Protein AF-A0A7V2JDK2-F1 (afdb_monomer_lite)

Sequence (87 aa):
MKCEKVDDNNDFVRIDSVIPIPNSSHVEIDFDRDGGEYFSETIPIEMEDDRTLREYSTVSFERNCATISAKVGRFWELEGDERIIFL

Radius of gyration: 13.64 Å; chains: 1; bounding box: 36×28×30 Å

pLDDT: mean 90.45, std 8.3, range [61.19, 97.25]

Structure (mmCIF, N/CA/C/O backbone):
data_AF-A0A7V2JDK2-F1
#
_entry.id   AF-A0A7V2JDK2-F1
#
loop_
_atom_site.group_PDB
_atom_site.id
_atom_site.type_symbol
_atom_site.label_atom_id
_atom_site.label_alt_id
_atom_site.label_comp_id
_atom_site.label_asym_id
_atom_site.label_entity_id
_atom_site.label_seq_id
_atom_site.pdbx_PDB_ins_code
_atom_site.Cartn_x
_atom_site.Cartn_y
_atom_site.Cartn_z
_atom_site.occupancy
_atom_site.B_iso_or_equiv
_atom_site.auth_seq_id
_atom_site.auth_comp_id
_atom_site.auth_asym_id
_atom_site.auth_atom_id
_atom_site.pdbx_PDB_model_num
ATOM 1 N N . MET A 1 1 ? -12.436 -15.001 -10.006 1.00 71.06 1 MET A N 1
ATOM 2 C CA . MET A 1 1 ? -11.276 -14.147 -9.714 1.00 71.06 1 MET A CA 1
ATOM 3 C C . MET A 1 1 ? -10.293 -14.986 -8.927 1.00 71.06 1 MET A C 1
ATOM 5 O O . MET A 1 1 ? -10.667 -15.498 -7.875 1.00 71.06 1 MET A O 1
ATOM 9 N N . LYS A 1 2 ? -9.118 -15.250 -9.496 1.00 86.88 2 LYS A N 1
ATOM 10 C CA . LYS A 1 2 ? -8.047 -15.981 -8.812 1.00 86.88 2 LYS A CA 1
ATOM 11 C C . LYS A 1 2 ? -7.128 -14.945 -8.167 1.00 86.88 2 LYS A C 1
ATOM 13 O O . LYS A 1 2 ? -6.767 -13.978 -8.827 1.00 86.88 2 LYS A O 1
ATOM 18 N N . CYS A 1 3 ? -6.785 -15.139 -6.903 1.00 92.81 3 CYS A N 1
ATOM 19 C CA . CYS A 1 3 ? -5.758 -14.365 -6.225 1.00 92.81 3 CYS A CA 1
ATOM 20 C C . CYS A 1 3 ? -4.807 -15.321 -5.509 1.00 92.81 3 CYS A C 1
ATOM 22 O O . CYS A 1 3 ? -5.213 -16.404 -5.073 1.00 92.81 3 CYS A O 1
ATOM 24 N N . GLU A 1 4 ? -3.544 -14.931 -5.424 1.00 95.56 4 GLU A N 1
ATOM 25 C CA . GLU A 1 4 ? -2.504 -15.683 -4.737 1.00 95.56 4 GLU A CA 1
ATOM 26 C C . GLU A 1 4 ? -1.845 -14.790 -3.698 1.00 95.56 4 GLU A C 1
ATOM 28 O O . GLU A 1 4 ? -1.545 -13.626 -3.950 1.00 95.56 4 GLU A O 1
ATOM 33 N N . LYS A 1 5 ? -1.663 -15.332 -2.498 1.00 96.00 5 LYS A N 1
ATOM 34 C CA . LYS A 1 5 ? -0.986 -14.629 -1.420 1.00 96.00 5 LYS A CA 1
ATOM 35 C C . LYS A 1 5 ? 0.499 -14.954 -1.485 1.00 96.00 5 LYS A C 1
ATOM 37 O O . LYS A 1 5 ? 0.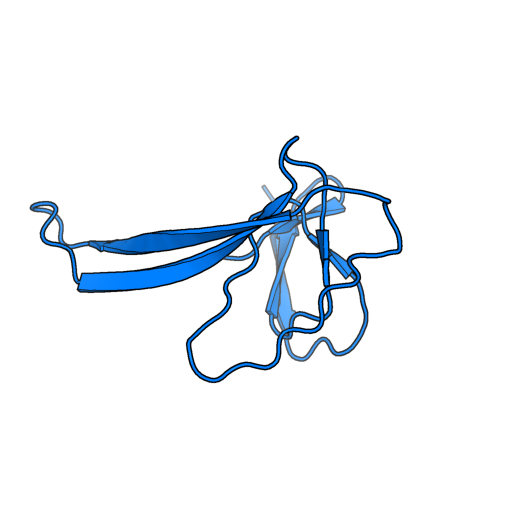861 -16.128 -1.462 1.00 96.00 5 LYS A O 1
ATOM 42 N N . VAL A 1 6 ? 1.327 -13.918 -1.497 1.00 96.25 6 VAL A N 1
ATOM 43 C CA . VAL A 1 6 ? 2.780 -14.034 -1.383 1.00 96.25 6 VAL A CA 1
ATOM 44 C C . VAL A 1 6 ? 3.183 -13.581 0.016 1.00 96.25 6 VAL A C 1
ATOM 46 O O . VAL A 1 6 ? 2.769 -12.517 0.480 1.00 96.25 6 VAL A O 1
ATOM 49 N N . ASP A 1 7 ? 3.966 -14.408 0.698 1.00 95.12 7 ASP A N 1
ATOM 50 C CA . ASP A 1 7 ? 4.542 -14.148 2.018 1.00 95.12 7 ASP A CA 1
ATOM 51 C C . ASP A 1 7 ? 6.077 -14.240 1.935 1.00 95.12 7 ASP A C 1
ATOM 53 O O . ASP A 1 7 ? 6.622 -14.823 0.998 1.00 95.12 7 ASP A O 1
ATOM 57 N N . ASP A 1 8 ? 6.766 -13.668 2.925 1.00 92.81 8 ASP A N 1
ATOM 58 C CA . ASP A 1 8 ? 8.226 -13.689 3.093 1.00 92.81 8 ASP A CA 1
ATOM 59 C C . ASP A 1 8 ? 9.040 -13.170 1.886 1.00 92.81 8 ASP A C 1
ATOM 61 O O . ASP A 1 8 ? 10.203 -13.540 1.690 1.00 92.81 8 ASP A O 1
ATOM 65 N N . ASN A 1 9 ? 8.460 -12.269 1.084 1.00 93.38 9 ASN A N 1
ATOM 66 C CA . ASN A 1 9 ? 9.170 -11.630 -0.021 1.00 93.38 9 ASN A CA 1
ATOM 67 C C . ASN A 1 9 ? 10.230 -10.635 0.488 1.00 93.38 9 ASN A C 1
ATOM 69 O O . ASN A 1 9 ? 9.953 -9.777 1.325 1.00 93.38 9 ASN A O 1
ATOM 73 N N . ASN A 1 10 ? 11.441 -10.721 -0.064 1.00 92.69 10 ASN A N 1
ATOM 74 C CA . ASN A 1 10 ? 12.560 -9.827 0.260 1.00 92.69 10 ASN A CA 1
ATOM 75 C C . ASN A 1 10 ? 13.108 -9.079 -0.970 1.00 92.69 10 ASN A C 1
ATOM 77 O O . ASN A 1 10 ? 14.069 -8.313 -0.851 1.00 92.69 10 ASN A O 1
ATOM 81 N N . ASP A 1 11 ? 12.492 -9.276 -2.138 1.00 94.69 11 ASP A N 1
ATOM 82 C CA . ASP A 1 11 ? 12.877 -8.636 -3.391 1.00 94.69 11 ASP A CA 1
ATOM 83 C C . ASP A 1 11 ? 11.988 -7.426 -3.707 1.00 94.69 11 ASP A C 1
ATOM 85 O O . ASP A 1 11 ? 10.867 -7.288 -3.206 1.00 94.69 11 ASP A O 1
ATOM 89 N N . PHE A 1 12 ? 12.504 -6.524 -4.546 1.00 94.81 12 PHE A N 1
ATOM 90 C CA . PHE A 1 12 ? 11.722 -5.402 -5.062 1.00 94.81 12 PHE A CA 1
ATOM 91 C C . PHE A 1 12 ? 10.656 -5.903 -6.033 1.00 94.81 12 PHE A C 1
ATOM 93 O O . PHE A 1 12 ? 10.970 -6.555 -7.032 1.00 94.81 12 PHE A O 1
ATOM 100 N N . VAL A 1 13 ? 9.410 -5.519 -5.776 1.00 95.12 13 VAL A N 1
ATOM 101 C CA . VAL A 1 13 ? 8.253 -5.814 -6.624 1.00 95.12 13 VAL A CA 1
ATOM 102 C C . VAL A 1 13 ? 7.488 -4.529 -6.927 1.00 95.12 13 VAL A C 1
ATOM 104 O O . VAL A 1 13 ? 7.538 -3.571 -6.156 1.00 95.12 13 VAL A O 1
ATOM 107 N N . ARG A 1 14 ? 6.787 -4.494 -8.066 1.00 95.00 14 ARG A N 1
ATOM 108 C CA . ARG A 1 14 ? 5.870 -3.394 -8.397 1.00 95.00 14 ARG A CA 1
ATOM 109 C C . ARG A 1 14 ? 4.531 -3.655 -7.728 1.00 95.00 14 ARG A C 1
ATOM 111 O O . ARG A 1 14 ? 3.957 -4.715 -7.958 1.00 95.00 14 ARG A O 1
ATOM 118 N N . ILE A 1 15 ? 4.074 -2.704 -6.925 1.00 96.00 15 ILE A N 1
ATOM 119 C CA . ILE A 1 15 ? 2.794 -2.739 -6.221 1.00 96.00 15 ILE A CA 1
ATOM 120 C C . ILE A 1 15 ? 1.861 -1.692 -6.831 1.00 96.00 15 ILE A C 1
ATOM 122 O O . ILE A 1 15 ? 2.248 -0.539 -7.011 1.00 96.00 15 ILE A O 1
ATOM 126 N N . ASP A 1 16 ? 0.638 -2.103 -7.141 1.00 95.81 16 ASP A N 1
ATOM 127 C CA . ASP A 1 16 ? -0.421 -1.326 -7.798 1.00 95.81 16 ASP A CA 1
ATOM 128 C C . ASP A 1 16 ? -1.374 -0.654 -6.789 1.00 95.81 16 ASP A C 1
ATOM 130 O O . ASP A 1 16 ? -2.387 -0.061 -7.151 1.00 95.81 16 ASP A O 1
ATOM 134 N N . SER A 1 17 ? -1.054 -0.745 -5.499 1.00 95.25 17 SER A N 1
ATOM 135 C CA . SER A 1 17 ? -1.764 -0.094 -4.401 1.00 95.25 17 SER A CA 1
ATOM 136 C C . SER A 1 17 ? -0.840 0.819 -3.597 1.00 95.25 17 SER A C 1
ATOM 138 O O . SER A 1 17 ? 0.374 0.852 -3.790 1.00 95.25 17 SER A O 1
ATOM 140 N N . VAL A 1 18 ? -1.415 1.529 -2.628 1.00 94.12 18 VAL A N 1
ATOM 141 C CA . VAL A 1 18 ? -0.629 2.264 -1.631 1.00 94.12 18 VAL A CA 1
ATOM 142 C C . VAL A 1 18 ? 0.220 1.306 -0.785 1.00 94.12 18 VAL A C 1
ATOM 144 O O . VAL A 1 18 ? -0.147 0.142 -0.586 1.00 94.12 18 VAL A O 1
ATOM 147 N N . ILE A 1 19 ? 1.342 1.806 -0.270 1.00 94.06 19 ILE A N 1
ATOM 148 C CA . ILE A 1 19 ? 2.258 1.058 0.594 1.00 94.06 19 ILE A CA 1
ATOM 149 C C . ILE A 1 19 ? 2.039 1.479 2.051 1.00 94.06 19 ILE A C 1
ATOM 151 O O . ILE A 1 19 ? 2.244 2.655 2.357 1.00 94.06 19 ILE A O 1
ATOM 155 N N . PRO A 1 20 ? 1.666 0.573 2.973 1.00 91.94 20 PRO A N 1
ATOM 156 C CA . PRO A 1 20 ? 1.651 0.894 4.394 1.00 91.94 20 PRO A CA 1
ATOM 157 C C . PRO A 1 20 ? 3.075 1.133 4.905 1.00 91.94 20 PRO A C 1
ATOM 159 O O . PRO A 1 20 ? 3.979 0.335 4.667 1.00 91.94 20 PRO A O 1
ATOM 162 N N . ILE A 1 21 ? 3.253 2.209 5.665 1.00 88.50 21 ILE A N 1
ATOM 163 C CA . ILE A 1 21 ? 4.470 2.542 6.408 1.00 88.50 21 ILE A CA 1
ATOM 164 C C . ILE A 1 21 ? 4.110 2.551 7.902 1.00 88.50 21 ILE A C 1
ATOM 166 O O . ILE A 1 21 ? 3.965 3.619 8.506 1.00 88.50 21 ILE A O 1
ATOM 170 N N . PRO A 1 22 ? 3.900 1.376 8.524 1.00 74.06 22 PRO A N 1
ATOM 171 C CA . PRO A 1 22 ? 3.621 1.313 9.948 1.00 74.06 22 PRO A CA 1
ATOM 172 C C . PRO A 1 22 ? 4.806 1.869 10.744 1.00 74.06 22 PRO A C 1
ATOM 174 O O . PRO A 1 22 ? 5.963 1.746 10.339 1.00 74.06 22 PRO A O 1
ATOM 177 N N . ASN A 1 23 ? 4.506 2.453 11.909 1.00 63.88 23 ASN A N 1
ATOM 178 C CA . ASN A 1 23 ? 5.399 3.285 12.735 1.00 63.88 23 ASN A CA 1
ATOM 179 C C . ASN A 1 23 ? 6.677 2.588 13.279 1.00 63.88 23 ASN A C 1
ATOM 181 O O . ASN A 1 23 ? 7.359 3.126 14.149 1.00 63.88 23 ASN A O 1
ATOM 185 N N . SER A 1 24 ? 7.017 1.398 12.787 1.00 61.19 24 SER A N 1
ATOM 186 C CA . SER A 1 24 ? 8.187 0.601 13.169 1.00 61.19 24 SER A CA 1
ATOM 187 C C . SER A 1 24 ? 8.816 -0.205 12.020 1.00 61.19 24 SER A C 1
ATOM 189 O O . SER A 1 24 ? 9.861 -0.825 12.228 1.00 61.19 24 SER A O 1
ATOM 191 N N . SER A 1 25 ? 8.235 -0.210 10.813 1.00 64.88 25 SER A N 1
ATOM 192 C CA . SER A 1 25 ? 8.776 -0.971 9.679 1.00 64.88 25 SER A CA 1
ATOM 193 C C . SER A 1 25 ? 9.694 -0.118 8.811 1.00 64.88 25 SER A C 1
ATOM 195 O O . SER A 1 25 ? 9.340 0.997 8.437 1.00 64.88 25 SER A O 1
ATOM 197 N N . HIS A 1 26 ? 10.832 -0.682 8.417 1.00 66.12 26 HIS A N 1
ATOM 198 C CA . HIS A 1 26 ? 11.666 -0.125 7.357 1.00 66.12 26 HIS A CA 1
ATOM 199 C C . HIS A 1 26 ? 11.198 -0.731 6.033 1.00 66.12 26 HIS A C 1
ATOM 201 O O . HIS A 1 26 ? 11.740 -1.740 5.591 1.00 66.12 26 HIS A O 1
ATOM 207 N N . VAL A 1 27 ? 10.142 -0.171 5.440 1.00 85.75 27 VAL A N 1
ATOM 208 C CA . VAL A 1 27 ? 9.794 -0.525 4.059 1.00 85.75 27 VAL A CA 1
ATOM 209 C C . VAL A 1 27 ? 10.786 0.177 3.143 1.00 85.75 27 VAL A C 1
ATOM 211 O O . VAL A 1 27 ? 10.919 1.400 3.180 1.00 85.75 27 VAL A O 1
ATOM 214 N N . GLU A 1 28 ? 11.506 -0.598 2.338 1.00 90.94 28 GLU A N 1
ATOM 215 C CA . GLU A 1 28 ? 12.401 -0.052 1.323 1.00 90.94 28 GLU A CA 1
ATOM 216 C C . GLU A 1 28 ? 11.587 0.245 0.060 1.00 90.94 28 GLU A C 1
ATOM 218 O O . GLU A 1 28 ? 11.122 -0.674 -0.617 1.00 90.94 28 GLU A O 1
ATOM 223 N N . ILE A 1 29 ? 11.413 1.530 -0.247 1.00 90.50 29 ILE A N 1
ATOM 224 C CA . ILE A 1 29 ? 10.791 2.016 -1.484 1.00 90.50 29 ILE A CA 1
ATOM 225 C C . ILE A 1 29 ? 11.898 2.576 -2.378 1.00 90.50 29 ILE A C 1
ATOM 227 O O . ILE A 1 29 ? 12.746 3.344 -1.923 1.00 90.50 29 ILE A O 1
ATOM 231 N N . ASP A 1 30 ? 11.893 2.182 -3.647 1.00 91.38 30 ASP A N 1
ATOM 232 C CA . ASP A 1 30 ? 12.815 2.695 -4.655 1.00 91.38 30 ASP A CA 1
ATOM 233 C C . ASP A 1 30 ? 12.225 3.956 -5.300 1.00 91.38 30 ASP A C 1
ATOM 235 O O . ASP A 1 30 ? 11.478 3.892 -6.277 1.00 91.38 30 ASP A O 1
ATOM 239 N N . PHE A 1 31 ? 12.533 5.113 -4.710 1.00 85.69 31 PHE A N 1
ATOM 240 C CA . PHE A 1 31 ? 12.030 6.409 -5.172 1.00 85.69 31 PHE A CA 1
ATOM 241 C C . PH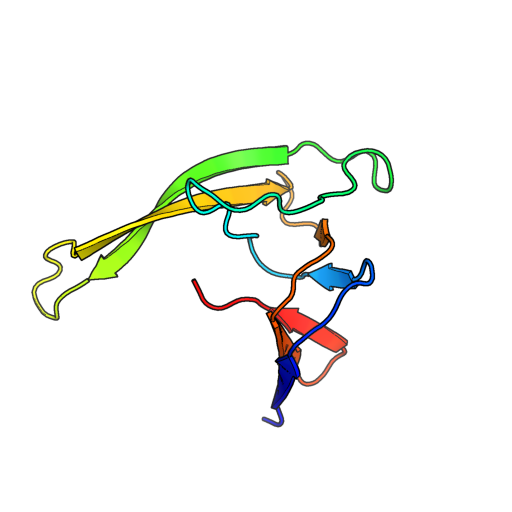E A 1 31 ? 12.683 6.886 -6.481 1.00 85.69 31 PHE A C 1
ATOM 243 O O . PHE A 1 31 ? 12.084 7.680 -7.207 1.00 85.69 31 PHE A O 1
ATOM 250 N N . ASP A 1 32 ? 13.884 6.396 -6.804 1.00 80.69 32 ASP A N 1
ATOM 251 C CA . ASP A 1 32 ? 14.677 6.877 -7.941 1.00 80.69 32 ASP A CA 1
ATOM 252 C C . ASP A 1 32 ? 14.310 6.176 -9.256 1.00 80.69 32 ASP A C 1
ATOM 254 O O . ASP A 1 32 ? 14.453 6.755 -10.336 1.00 80.69 32 ASP A O 1
ATOM 258 N N . ARG A 1 33 ? 13.829 4.930 -9.188 1.00 70.75 33 ARG A N 1
ATOM 259 C CA . ARG A 1 33 ? 13.658 4.067 -10.367 1.00 70.75 33 ARG A CA 1
ATOM 260 C C . ARG A 1 33 ? 12.637 4.558 -11.388 1.00 70.75 33 ARG A C 1
ATOM 262 O O . ARG A 1 33 ? 12.824 4.306 -12.576 1.00 70.75 33 ARG A O 1
ATOM 269 N N . ASP A 1 34 ? 11.608 5.272 -10.943 1.00 67.81 34 ASP A N 1
ATOM 270 C CA . ASP A 1 34 ? 10.507 5.722 -11.805 1.00 67.81 34 ASP A CA 1
ATOM 271 C C . ASP A 1 34 ? 10.421 7.255 -11.943 1.00 67.81 34 ASP A C 1
ATOM 273 O O . ASP A 1 34 ? 9.568 7.762 -12.670 1.00 67.81 34 ASP A O 1
ATOM 277 N N . GLY A 1 35 ? 11.304 8.014 -11.273 1.00 72.44 35 GLY A N 1
ATOM 278 C CA . GLY A 1 35 ? 11.300 9.486 -11.305 1.00 72.44 35 GLY A CA 1
ATOM 279 C C . GLY A 1 35 ? 9.992 10.129 -10.816 1.00 72.44 35 GLY A C 1
ATOM 280 O O . GLY A 1 35 ? 9.703 11.274 -11.169 1.00 72.44 35 GLY A O 1
ATOM 281 N N . GLY A 1 36 ? 9.187 9.374 -10.063 1.00 82.62 36 GLY A N 1
ATOM 282 C CA . GLY A 1 36 ? 7.868 9.770 -9.577 1.00 82.62 36 GLY A CA 1
ATOM 283 C C . GLY A 1 36 ? 7.922 10.734 -8.395 1.00 82.62 36 GLY A C 1
ATOM 284 O O . GLY A 1 36 ? 8.953 10.904 -7.742 1.00 82.62 36 GLY A O 1
ATOM 285 N N . GLU A 1 37 ? 6.784 11.359 -8.102 1.00 91.38 37 GLU A N 1
ATOM 286 C CA . GLU A 1 37 ? 6.623 12.185 -6.908 1.00 91.38 37 GLU A CA 1
ATOM 287 C C . GLU A 1 37 ? 5.764 11.436 -5.894 1.00 91.38 37 GLU A C 1
ATOM 289 O O . GLU A 1 37 ? 4.640 11.034 -6.194 1.00 91.38 37 GLU A O 1
ATOM 294 N N . TYR A 1 38 ? 6.296 11.248 -4.691 1.00 91.81 38 TYR A N 1
ATOM 295 C CA . TYR A 1 38 ? 5.691 10.391 -3.682 1.00 91.81 38 TYR A CA 1
ATOM 296 C C . TYR A 1 38 ? 5.213 11.209 -2.496 1.00 91.81 38 TYR A C 1
ATOM 298 O O . TYR A 1 38 ? 5.884 12.134 -2.035 1.00 91.81 38 TYR A O 1
ATOM 306 N N . PHE A 1 39 ? 4.053 10.825 -1.985 1.00 92.75 39 PHE A N 1
ATOM 307 C CA . PHE A 1 39 ? 3.417 11.445 -0.836 1.00 92.75 39 PHE A CA 1
ATOM 308 C C . PHE A 1 39 ? 3.289 10.432 0.287 1.00 92.75 39 PHE A C 1
ATOM 310 O O . PHE A 1 39 ? 3.400 9.218 0.087 1.00 92.75 39 PHE A O 1
ATOM 317 N N . SER A 1 40 ? 3.091 10.941 1.496 1.00 92.50 40 SER A N 1
ATOM 318 C CA . SER A 1 40 ? 2.706 10.119 2.632 1.00 92.50 40 SER A CA 1
ATOM 319 C C . SER A 1 40 ? 1.613 10.813 3.416 1.00 92.50 40 SER A C 1
ATOM 321 O O . SER A 1 40 ? 1.730 11.997 3.734 1.00 92.50 40 SER A O 1
ATOM 323 N N . GLU A 1 41 ? 0.562 10.067 3.727 1.00 94.38 41 GLU A N 1
ATOM 324 C CA . GLU A 1 41 ? -0.581 10.554 4.490 1.00 94.38 41 GLU A CA 1
ATOM 325 C C . GLU A 1 41 ? -1.006 9.510 5.516 1.00 94.38 41 GLU A C 1
ATOM 327 O O . GLU A 1 41 ? -0.885 8.306 5.289 1.00 94.38 41 GLU A O 1
ATOM 332 N N . THR A 1 42 ? -1.513 9.971 6.656 1.00 93.88 42 THR A N 1
ATOM 333 C CA . THR A 1 42 ? -2.111 9.101 7.668 1.00 93.88 42 THR A CA 1
ATOM 334 C C . THR A 1 42 ? -3.607 8.986 7.404 1.00 93.88 42 THR A C 1
ATOM 336 O O . THR A 1 42 ? -4.337 9.968 7.546 1.00 93.88 42 THR A O 1
ATOM 339 N N . ILE A 1 43 ? -4.060 7.786 7.039 1.00 93.00 43 ILE A N 1
ATOM 340 C CA . ILE A 1 43 ? -5.460 7.492 6.706 1.00 93.00 43 ILE A CA 1
ATOM 341 C C . ILE A 1 43 ? -6.053 6.454 7.672 1.00 93.00 43 ILE A C 1
ATOM 343 O O . ILE A 1 43 ? -5.302 5.652 8.233 1.00 93.00 43 ILE A O 1
ATOM 347 N N . PRO A 1 44 ? -7.380 6.445 7.897 1.00 93.88 44 PRO A N 1
ATOM 348 C CA . PRO A 1 44 ? -8.030 5.368 8.637 1.00 93.88 44 PRO A CA 1
ATOM 349 C C . PRO A 1 44 ? -8.005 4.062 7.834 1.00 93.88 44 PRO A C 1
ATOM 351 O O . PRO A 1 44 ? -8.317 4.082 6.643 1.00 93.88 44 PRO A O 1
ATOM 354 N N . ILE A 1 45 ? -7.673 2.946 8.485 1.00 92.44 45 ILE A N 1
ATOM 355 C CA . ILE A 1 45 ? -7.587 1.618 7.847 1.00 92.44 45 ILE A CA 1
ATOM 356 C C . ILE A 1 45 ? -8.548 0.588 8.450 1.00 92.44 45 ILE A C 1
ATOM 358 O O . ILE A 1 45 ? -8.964 -0.325 7.749 1.00 92.44 45 ILE A O 1
ATOM 362 N N . GLU A 1 46 ? -8.989 0.791 9.694 1.00 94.19 46 GLU A N 1
ATOM 363 C CA . GLU A 1 46 ? -9.954 -0.081 10.372 1.00 94.19 46 GLU A CA 1
ATOM 364 C C . GLU A 1 46 ? -11.048 0.771 11.030 1.00 94.19 46 GLU A C 1
ATOM 366 O O . GLU A 1 46 ? -10.767 1.776 11.699 1.00 94.19 46 GLU A O 1
ATOM 371 N N . MET A 1 47 ? -12.306 0.362 10.856 1.00 95.88 47 MET A N 1
ATOM 372 C CA . MET A 1 47 ? -13.489 1.038 11.397 1.00 95.88 47 MET A CA 1
ATOM 373 C C . MET A 1 47 ? -14.517 0.028 11.906 1.00 95.88 47 MET A C 1
ATOM 375 O O . MET A 1 47 ? -14.646 -1.067 11.369 1.00 95.88 47 MET A O 1
ATOM 379 N N . GLU A 1 48 ? -15.283 0.430 12.914 1.00 97.06 48 GLU A N 1
ATOM 380 C CA . GLU A 1 48 ? -16.510 -0.256 13.328 1.00 97.06 48 GLU A CA 1
ATOM 381 C C . GLU A 1 48 ? -17.634 -0.086 12.290 1.00 97.06 48 GLU A C 1
ATOM 383 O O . GLU A 1 48 ? -17.611 0.838 11.471 1.00 97.06 48 GLU A O 1
ATOM 388 N N . ASP A 1 49 ? -18.692 -0.897 12.401 1.00 96.44 49 ASP A N 1
ATOM 389 C CA . ASP A 1 49 ? -19.903 -0.781 11.569 1.00 96.44 49 ASP A CA 1
ATOM 390 C C . ASP A 1 49 ? -20.577 0.603 11.673 1.00 96.44 49 ASP A C 1
ATOM 392 O O . ASP A 1 49 ? -21.193 1.084 10.717 1.00 96.44 49 ASP A O 1
ATOM 396 N N . ASP A 1 50 ? -20.444 1.276 12.822 1.00 97.25 50 ASP A N 1
ATOM 397 C CA . ASP A 1 50 ? -20.962 2.630 13.056 1.00 97.25 50 ASP A CA 1
ATOM 398 C C . ASP A 1 50 ? -20.011 3.749 12.585 1.00 97.25 50 ASP A C 1
ATOM 400 O O . ASP A 1 50 ? -20.296 4.932 12.785 1.00 97.25 50 ASP A O 1
ATOM 404 N N . ARG A 1 51 ? -18.918 3.380 11.901 1.00 94.06 51 ARG A N 1
ATOM 405 C CA . ARG A 1 51 ? -17.833 4.250 11.414 1.00 94.06 51 ARG A CA 1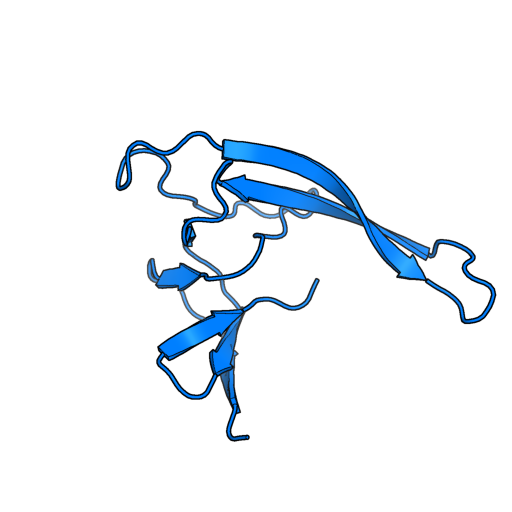
ATOM 406 C C . ARG A 1 51 ? -16.963 4.868 12.505 1.00 94.06 51 ARG A C 1
ATO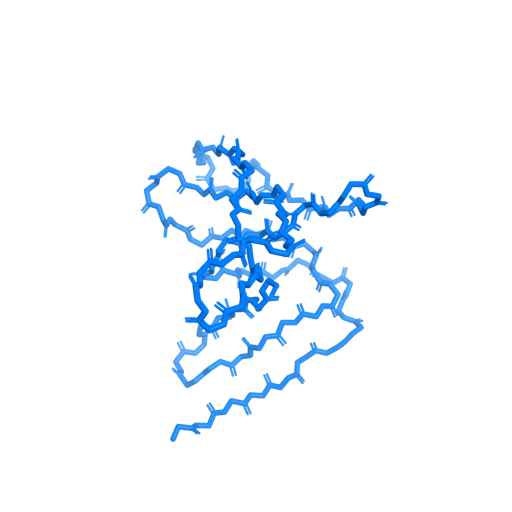M 408 O O . ARG A 1 51 ? -16.205 5.799 12.220 1.00 94.06 51 ARG A O 1
ATOM 415 N N . THR A 1 52 ? -17.020 4.358 13.730 1.00 96.56 52 THR A N 1
ATOM 416 C CA . THR A 1 52 ? -16.020 4.698 14.743 1.00 96.56 52 THR A CA 1
ATOM 417 C C . THR A 1 52 ? -14.651 4.184 14.295 1.00 96.56 52 THR A C 1
ATOM 419 O O . THR A 1 52 ? -14.482 3.004 13.990 1.00 96.56 52 THR A O 1
ATOM 422 N N . LEU A 1 53 ? -13.669 5.086 14.223 1.00 96.56 53 LEU A N 1
ATOM 423 C CA . LEU A 1 53 ? -12.316 4.772 13.760 1.00 96.56 53 LEU A CA 1
ATOM 424 C C . LEU A 1 53 ? -11.569 3.944 14.812 1.00 96.56 53 LEU A C 1
ATOM 426 O O . LEU A 1 53 ? -11.519 4.335 15.979 1.00 96.56 53 LEU A O 1
ATOM 430 N N . ARG A 1 54 ? -10.968 2.827 14.390 1.00 95.00 54 ARG A N 1
ATOM 431 C CA . ARG A 1 54 ? -10.160 1.952 15.253 1.00 95.00 54 ARG A CA 1
ATOM 432 C C . ARG A 1 54 ? -8.670 2.142 15.036 1.00 95.00 54 ARG A C 1
ATOM 434 O O . ARG A 1 54 ? -7.921 2.233 16.006 1.00 95.00 54 ARG A O 1
ATOM 441 N N . GLU A 1 55 ? -8.250 2.211 13.777 1.00 93.38 55 GLU A N 1
ATOM 442 C CA . GLU A 1 55 ? -6.835 2.244 13.425 1.00 93.38 55 GLU A CA 1
ATOM 443 C C . GLU A 1 55 ? -6.557 3.213 12.281 1.00 93.38 55 GLU A C 1
ATOM 445 O O . GLU A 1 55 ? -7.339 3.353 11.337 1.00 93.38 55 GLU A O 1
ATOM 450 N N . TYR A 1 56 ? -5.407 3.872 12.386 1.00 92.25 56 TYR A N 1
ATOM 451 C CA . TYR A 1 56 ? -4.828 4.695 11.341 1.00 92.25 56 TYR A CA 1
ATOM 452 C C . TYR A 1 56 ? -3.490 4.106 10.926 1.00 92.25 56 TYR A C 1
ATOM 454 O O . TYR A 1 56 ? -2.729 3.637 11.772 1.00 92.25 56 TYR A O 1
ATOM 462 N N . SER A 1 57 ? -3.164 4.238 9.647 1.00 91.62 57 SER A N 1
ATOM 463 C CA . SER A 1 57 ? -1.845 3.907 9.129 1.00 91.62 57 SER A CA 1
ATOM 464 C C . SER A 1 57 ? -1.331 5.036 8.255 1.00 91.62 57 SER A C 1
ATOM 466 O O . SER A 1 57 ? -2.089 5.674 7.520 1.00 91.62 57 SER A O 1
ATOM 468 N N . THR A 1 58 ? -0.034 5.305 8.356 1.00 93.00 58 THR A N 1
ATOM 469 C CA . THR A 1 58 ? 0.648 6.149 7.381 1.00 93.00 58 THR A CA 1
ATOM 470 C C . THR A 1 58 ? 0.890 5.308 6.144 1.00 93.00 58 THR A C 1
ATOM 472 O O . THR A 1 58 ? 1.483 4.239 6.232 1.00 93.00 58 THR A O 1
ATOM 475 N N . VAL A 1 59 ? 0.435 5.782 4.994 1.00 93.62 59 VAL A N 1
ATOM 476 C CA . VAL A 1 59 ? 0.646 5.123 3.706 1.00 93.62 59 VAL A CA 1
ATOM 477 C C . VAL A 1 59 ? 1.475 6.017 2.803 1.00 93.62 59 VAL A C 1
ATOM 479 O O . VAL A 1 59 ? 1.396 7.239 2.914 1.00 93.62 59 VAL A O 1
ATOM 482 N N . SER A 1 60 ? 2.240 5.421 1.893 1.00 93.56 60 SER A N 1
ATOM 483 C CA . SER A 1 60 ? 2.885 6.130 0.793 1.00 93.56 60 SER A CA 1
ATOM 484 C C . SER A 1 60 ? 2.286 5.740 -0.548 1.00 93.56 60 SER A C 1
ATOM 486 O O . SER A 1 60 ? 1.911 4.587 -0.772 1.00 93.56 60 SER A O 1
ATOM 488 N N . PHE A 1 61 ? 2.178 6.730 -1.426 1.00 93.88 61 PHE A N 1
ATOM 489 C CA . PHE A 1 61 ? 1.639 6.581 -2.767 1.00 93.88 61 PHE A CA 1
ATOM 490 C C . PHE A 1 61 ? 2.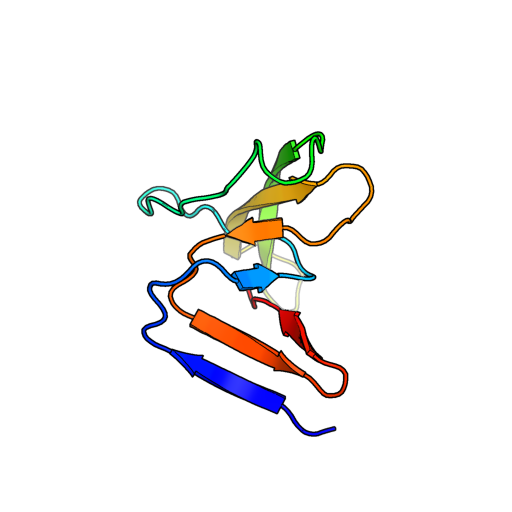327 7.536 -3.745 1.00 93.88 61 PHE A C 1
ATOM 492 O O . PHE A 1 61 ? 2.837 8.584 -3.345 1.00 93.88 61 PHE A O 1
ATOM 499 N N . GLU A 1 62 ? 2.345 7.172 -5.026 1.00 94.12 62 GLU A N 1
ATOM 500 C CA . GLU A 1 62 ? 2.817 8.045 -6.105 1.00 94.12 62 GLU A CA 1
ATOM 501 C C . GLU A 1 62 ? 1.683 8.986 -6.550 1.00 94.12 62 GLU A C 1
ATOM 503 O O . GLU A 1 62 ? 0.518 8.585 -6.612 1.00 94.12 62 GLU A O 1
ATOM 508 N N . ARG A 1 63 ? 2.008 10.253 -6.840 1.00 93.19 63 ARG A N 1
ATOM 509 C CA . ARG A 1 63 ? 1.051 11.336 -7.135 1.00 93.19 63 ARG A CA 1
ATOM 510 C C . ARG A 1 63 ? 0.034 10.988 -8.223 1.00 93.19 63 ARG A C 1
ATOM 512 O O . ARG A 1 63 ? -1.120 11.402 -8.132 1.00 93.19 63 ARG A O 1
ATOM 519 N N . ASN A 1 64 ? 0.474 10.306 -9.272 1.00 92.94 64 ASN A N 1
ATOM 520 C CA . ASN A 1 64 ? -0.319 9.958 -10.448 1.00 92.94 64 ASN A CA 1
ATOM 521 C C . ASN A 1 64 ? -0.860 8.524 -10.376 1.00 92.94 64 ASN A C 1
ATOM 523 O O . ASN A 1 64 ? -1.307 7.991 -11.393 1.00 92.94 64 ASN A O 1
ATOM 527 N N . CYS A 1 65 ? -0.829 7.910 -9.188 1.00 89.81 65 CYS A N 1
ATOM 528 C CA . CYS A 1 65 ? -1.235 6.529 -8.947 1.00 89.81 65 CYS A CA 1
ATOM 529 C C . CYS A 1 65 ? -0.447 5.517 -9.795 1.00 89.81 65 CYS A C 1
ATOM 531 O O . CYS A 1 65 ? -0.975 4.461 -10.145 1.00 89.81 65 CYS A O 1
ATOM 533 N N . ALA A 1 66 ? 0.801 5.836 -10.151 1.00 92.81 66 ALA A N 1
ATOM 534 C CA . ALA A 1 66 ? 1.685 4.857 -10.761 1.00 92.81 66 ALA A CA 1
ATOM 535 C C . ALA A 1 66 ? 2.054 3.759 -9.750 1.00 92.81 66 ALA A C 1
ATOM 537 O O . ALA A 1 66 ? 2.035 3.962 -8.534 1.00 92.81 66 ALA A O 1
ATOM 538 N N . THR A 1 67 ? 2.422 2.588 -10.267 1.00 94.25 67 THR A N 1
ATOM 539 C CA . 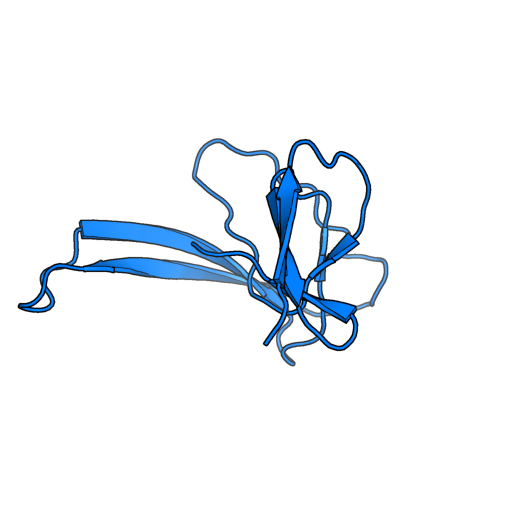THR A 1 67 ? 2.907 1.474 -9.445 1.00 94.25 67 THR A CA 1
ATOM 540 C C . THR A 1 67 ? 4.162 1.865 -8.672 1.00 94.25 67 THR A C 1
ATOM 542 O O . THR A 1 67 ? 5.024 2.547 -9.226 1.00 94.25 67 THR A O 1
ATOM 545 N N . ILE A 1 68 ? 4.338 1.320 -7.475 1.00 94.12 68 ILE A N 1
ATOM 546 C CA . ILE A 1 68 ? 5.460 1.639 -6.592 1.00 94.12 68 ILE A CA 1
ATOM 547 C C . ILE A 1 68 ? 6.399 0.436 -6.526 1.00 94.12 68 ILE A C 1
ATOM 549 O O . ILE A 1 68 ? 5.968 -0.675 -6.219 1.00 94.12 68 ILE A O 1
ATOM 553 N N . SER A 1 69 ? 7.685 0.641 -6.811 1.00 94.69 69 SER A N 1
ATOM 554 C CA . SER A 1 69 ? 8.716 -0.385 -6.622 1.00 94.69 69 SER A CA 1
ATOM 555 C C . SER A 1 69 ? 9.134 -0.428 -5.151 1.00 94.69 69 SER A C 1
ATOM 557 O O . SER A 1 69 ? 9.813 0.478 -4.670 1.00 94.69 69 SER A O 1
ATOM 559 N N . ALA A 1 70 ? 8.749 -1.479 -4.427 1.00 93.12 70 ALA A N 1
ATOM 560 C CA . ALA A 1 70 ? 9.034 -1.614 -2.998 1.00 93.12 70 ALA A CA 1
ATOM 561 C C . ALA A 1 70 ? 9.391 -3.054 -2.607 1.00 93.12 70 ALA A C 1
ATOM 563 O O . ALA A 1 70 ? 8.943 -4.016 -3.235 1.00 93.12 70 ALA A O 1
ATOM 564 N N . LYS A 1 71 ? 10.179 -3.210 -1.539 1.00 93.69 71 LYS A N 1
ATOM 565 C CA . LYS A 1 71 ? 10.351 -4.493 -0.847 1.00 93.69 71 LYS A CA 1
ATOM 566 C C . LYS A 1 71 ? 9.291 -4.623 0.235 1.00 93.69 71 LYS A C 1
ATOM 568 O O . LYS A 1 71 ? 9.391 -4.013 1.299 1.00 93.69 71 LYS A O 1
ATOM 573 N N . VAL A 1 72 ? 8.280 -5.435 -0.042 1.00 92.62 72 VAL A N 1
ATOM 574 C CA . VAL A 1 72 ? 7.187 -5.719 0.892 1.00 92.62 72 VAL A CA 1
ATOM 575 C C . VAL A 1 72 ? 7.149 -7.206 1.211 1.00 92.62 72 VAL A C 1
ATOM 577 O O . VAL A 1 72 ? 7.199 -8.034 0.306 1.00 92.62 72 VAL A O 1
ATOM 580 N N . GLY A 1 73 ? 7.061 -7.544 2.500 1.00 91.88 73 GLY A N 1
ATOM 581 C CA . GLY A 1 73 ? 7.096 -8.937 2.959 1.00 91.88 73 GLY A CA 1
ATOM 582 C C . GLY A 1 73 ? 5.857 -9.746 2.581 1.00 91.88 73 GLY A C 1
ATOM 583 O O . GLY A 1 73 ? 5.941 -10.959 2.422 1.00 91.88 73 GLY A O 1
ATOM 584 N N . ARG A 1 74 ? 4.704 -9.084 2.431 1.00 93.88 74 ARG A N 1
ATOM 585 C CA . ARG A 1 74 ? 3.428 -9.720 2.094 1.00 93.88 74 ARG A CA 1
ATOM 586 C C . ARG A 1 74 ? 2.632 -8.859 1.126 1.00 93.88 74 ARG A C 1
ATOM 588 O O . ARG A 1 74 ? 2.472 -7.665 1.363 1.00 93.88 74 ARG A O 1
ATOM 595 N N . PHE A 1 75 ? 2.076 -9.491 0.101 1.00 95.81 75 PHE A N 1
ATOM 596 C CA . PHE A 1 75 ? 1.153 -8.882 -0.855 1.00 95.81 75 PHE A CA 1
ATOM 597 C C . PHE A 1 75 ? 0.275 -9.959 -1.504 1.00 95.81 75 PHE A C 1
ATOM 599 O O . PHE A 1 75 ? 0.435 -11.156 -1.248 1.00 95.81 75 PHE A O 1
ATOM 606 N N . TRP A 1 76 ? -0.677 -9.529 -2.322 1.00 97.19 76 TRP A N 1
ATOM 607 C CA . TRP A 1 76 ? -1.535 -10.406 -3.108 1.00 97.19 76 TRP A CA 1
ATOM 608 C C . TRP A 1 76 ? -1.321 -10.152 -4.589 1.00 97.19 76 TRP A C 1
ATOM 610 O O . TRP A 1 76 ? -1.371 -9.003 -5.016 1.00 97.19 76 TRP A O 1
ATOM 620 N N . GLU A 1 77 ? -1.130 -11.217 -5.358 1.00 96.62 77 GLU A N 1
ATOM 621 C CA . GLU A 1 77 ? -1.162 -11.175 -6.817 1.00 96.62 77 GLU A CA 1
ATOM 622 C C . GLU A 1 77 ? -2.581 -11.472 -7.303 1.00 96.62 77 GLU A C 1
ATOM 624 O O . GLU A 1 77 ? -3.221 -12.443 -6.876 1.00 96.62 77 GLU A O 1
ATOM 629 N N . LEU A 1 78 ? -3.087 -10.609 -8.178 1.00 95.19 78 LEU A N 1
ATOM 630 C CA . LEU A 1 78 ? -4.401 -10.719 -8.795 1.00 95.19 78 LEU A CA 1
ATOM 631 C C . LEU A 1 78 ? -4.287 -11.234 -10.236 1.00 95.19 78 LEU A C 1
ATOM 633 O O . LEU A 1 78 ? -3.212 -11.377 -10.817 1.00 95.19 78 LEU A O 1
ATOM 637 N N . GLU A 1 79 ? -5.438 -11.520 -10.833 1.00 91.25 79 GLU A N 1
ATOM 638 C CA . GLU A 1 79 ? -5.540 -11.830 -12.255 1.00 91.25 79 GLU A CA 1
ATOM 639 C C . GLU A 1 79 ? -5.165 -10.591 -13.089 1.00 91.25 79 GLU A C 1
ATOM 641 O O . GLU A 1 79 ? -5.827 -9.565 -12.979 1.00 91.25 79 GLU A O 1
ATOM 646 N N . GLY A 1 80 ? -4.116 -10.686 -13.915 1.00 87.75 80 GLY A N 1
ATOM 647 C CA . GLY A 1 80 ? -3.595 -9.556 -14.702 1.00 87.75 80 GLY A CA 1
ATOM 648 C C . GLY A 1 80 ? -2.257 -8.979 -14.222 1.00 87.75 80 GLY A C 1
ATOM 649 O O . GLY A 1 80 ? -1.897 -7.894 -14.660 1.00 87.75 80 GLY A O 1
ATOM 650 N N . ASP A 1 81 ? -1.529 -9.697 -13.357 1.00 87.94 81 ASP A N 1
ATOM 651 C CA . ASP A 1 81 ? -0.210 -9.323 -12.806 1.00 87.94 81 ASP A CA 1
ATOM 652 C C . ASP A 1 81 ? -0.211 -8.093 -11.877 1.00 87.94 81 ASP A C 1
ATOM 654 O O . ASP A 1 81 ? 0.859 -7.629 -11.470 1.00 87.94 81 ASP A O 1
ATOM 658 N N . GLU A 1 82 ? -1.399 -7.606 -11.501 1.00 94.94 82 GLU A N 1
ATOM 659 C CA . GLU A 1 82 ? -1.571 -6.580 -10.471 1.00 94.94 82 GLU A CA 1
ATOM 660 C C . GLU A 1 82 ? -1.204 -7.141 -9.093 1.00 94.94 82 GLU A C 1
ATOM 662 O O . GLU A 1 82 ? -1.563 -8.271 -8.736 1.00 94.94 82 GLU A O 1
ATOM 667 N N . ARG A 1 83 ? -0.519 -6.330 -8.290 1.00 96.69 83 ARG A N 1
ATOM 668 C CA . ARG A 1 83 ? -0.105 -6.670 -6.929 1.00 96.69 83 ARG A CA 1
ATOM 669 C C . ARG A 1 83 ? -0.639 -5.642 -5.954 1.00 96.69 83 ARG A C 1
ATOM 671 O O . ARG A 1 83 ? -0.323 -4.463 -6.066 1.00 96.69 83 ARG A O 1
ATOM 678 N N . ILE A 1 84 ? -1.400 -6.084 -4.960 1.00 96.25 84 ILE A N 1
ATOM 679 C CA . ILE A 1 84 ? -2.004 -5.191 -3.966 1.00 96.25 84 ILE A CA 1
ATOM 680 C C . ILE A 1 84 ? -1.635 -5.581 -2.539 1.00 96.25 84 ILE A C 1
ATOM 682 O O . ILE A 1 84 ? -1.328 -6.737 -2.232 1.00 96.25 84 ILE A O 1
ATOM 686 N N . ILE A 1 85 ? -1.716 -4.600 -1.647 1.00 94.12 85 ILE A N 1
ATOM 687 C CA . ILE A 1 85 ? -1.557 -4.767 -0.207 1.00 94.12 85 ILE A CA 1
ATOM 688 C C . ILE A 1 85 ? -2.878 -4.407 0.467 1.00 94.12 85 ILE A C 1
ATOM 690 O O . ILE A 1 85 ? -3.491 -3.387 0.158 1.00 94.12 85 ILE A O 1
ATOM 694 N N . PHE A 1 86 ? -3.306 -5.253 1.401 1.00 90.50 86 PHE A N 1
ATOM 695 C CA . PHE A 1 86 ? -4.367 -4.908 2.341 1.00 90.50 86 PHE A CA 1
ATOM 696 C C . PHE A 1 86 ? -3.739 -4.230 3.555 1.00 90.50 86 PHE A C 1
ATOM 698 O O . PHE A 1 86 ? -2.731 -4.722 4.072 1.00 90.50 86 PHE A O 1
ATOM 705 N N . LEU A 1 87 ? -4.317 -3.092 3.934 1.00 86.81 87 LEU A N 1
ATOM 706 C CA . LEU A 1 87 ? -3.886 -2.263 5.054 1.00 86.81 87 LEU A CA 1
ATOM 707 C C . LEU A 1 87 ? -4.433 -2.792 6.376 1.00 86.81 87 LEU A C 1
ATOM 709 O O . LEU A 1 87 ? -5.559 -3.336 6.355 1.00 86.81 87 LEU A O 1
#

Secondary structure (DSSP, 8-state):
--EEEE-S--SEEEESSPEE--TT---EE-SSSS---EEEEEEEEEE-TT--EEEEEEEEEETT---EEEE-S-EEEETTS-EE---

Foldseek 3Di:
DDKDKAAQFQAWDWALEWAWDAPPDDKDWDCPPPVFDKDKDWDQQDADPVRHGDDITITMATPVSGTTTIGDRIWMQDPPRHIYDRD